Protein AF-V2XIB2-F1 (afdb_monomer_lite)

Foldseek 3Di:
DDPDQQAAEEEEDADPVVLVVVQVCCCVVPVAHEDEEEPPDDPDPVCCCARAAVPVVLDGHRHRYYYYYLQQLACDPPDPDHRVVVVLCVPPSSLVRHPYYHYPPLVQLDPPPDPDDPDDARPDNSSVVCVVVPRPD

Organism: Moniliophthora roreri (strain MCA 2997) (NCBI:txid1381753)

Sequence (137 aa):
MIKTNSDITIIIIPLKRLQYSMKNDILNNYGLQAVIINQDMPWNRKWWNQNLHHITMKQSETAEIVIVTVEQFFRQKGKQMLIQFGELMEERQFMSRILLVVVDKGHMVSTAGILHFRYQKAFCKAYGNLKIIQIQL

Radius of gyration: 16.03 Å; chains: 1; bounding box: 43×31×43 Å

Structure (mmCIF, N/CA/C/O backbone):
data_AF-V2XIB2-F1
#
_entry.id   AF-V2XIB2-F1
#
loop_
_atom_site.group_PDB
_atom_site.id
_atom_site.type_symbol
_atom_site.label_atom_id
_atom_site.label_alt_id
_atom_site.label_comp_id
_atom_site.label_asym_id
_atom_site.label_entity_id
_atom_site.label_seq_id
_atom_site.pdbx_PDB_ins_code
_atom_site.Cartn_x
_atom_site.Cartn_y
_atom_site.Cartn_z
_atom_site.occupancy
_atom_site.B_iso_or_equiv
_atom_site.auth_seq_id
_atom_site.auth_comp_id
_atom_site.auth_asym_id
_atom_site.auth_atom_id
_atom_site.pdbx_PDB_model_num
ATOM 1 N N . MET A 1 1 ? -19.960 1.650 19.400 1.00 35.03 1 MET A N 1
ATOM 2 C CA . MET A 1 1 ? -19.108 0.548 18.903 1.00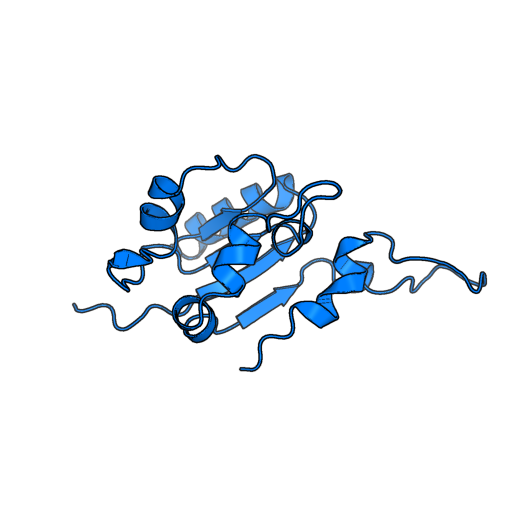 35.03 1 MET A CA 1
ATOM 3 C C . MET A 1 1 ? -17.677 1.060 18.874 1.00 35.03 1 MET A C 1
ATOM 5 O O . MET A 1 1 ? -17.408 1.997 18.135 1.00 35.03 1 MET A O 1
ATOM 9 N N . ILE A 1 2 ? -16.802 0.564 19.748 1.00 34.88 2 ILE A N 1
ATOM 10 C CA . ILE A 1 2 ? -15.399 0.999 19.798 1.00 34.88 2 ILE A CA 1
ATOM 11 C C . ILE A 1 2 ? -14.676 0.239 18.682 1.00 34.88 2 ILE A C 1
ATOM 13 O O . ILE A 1 2 ? -14.546 -0.978 18.776 1.00 34.88 2 ILE A O 1
ATOM 17 N N . LYS A 1 3 ? -14.275 0.926 17.601 1.00 41.59 3 LYS A N 1
ATOM 18 C CA . LYS A 1 3 ? -13.401 0.350 16.565 1.00 41.59 3 LYS A CA 1
ATOM 19 C C . LYS A 1 3 ? -12.055 0.035 17.229 1.00 41.59 3 LYS A C 1
ATOM 21 O O . LYS A 1 3 ? -11.244 0.929 17.454 1.00 41.59 3 LYS A O 1
ATOM 26 N N . THR A 1 4 ? -11.845 -1.220 17.607 1.00 49.31 4 THR A N 1
ATOM 27 C CA . THR A 1 4 ? -10.520 -1.751 17.940 1.00 49.31 4 THR A CA 1
ATOM 28 C C . THR A 1 4 ? -9.653 -1.642 16.688 1.00 49.31 4 THR A C 1
ATOM 30 O O . THR A 1 4 ? -10.140 -2.016 15.626 1.00 49.31 4 THR A O 1
ATOM 33 N N . ASN A 1 5 ? -8.452 -1.053 16.815 1.00 56.59 5 ASN A N 1
ATOM 34 C CA . ASN A 1 5 ? -7.466 -0.771 15.753 1.00 56.59 5 ASN A CA 1
ATOM 35 C C . ASN A 1 5 ? -7.819 -1.384 14.392 1.00 56.59 5 ASN A C 1
ATOM 37 O O . ASN A 1 5 ? -7.641 -2.583 14.212 1.00 56.59 5 ASN A O 1
ATOM 41 N N . SER A 1 6 ? -8.327 -0.580 13.449 1.00 73.50 6 SER A N 1
ATOM 42 C CA . SER A 1 6 ? -8.686 -1.125 12.142 1.00 73.50 6 SER A CA 1
ATOM 43 C C . SER A 1 6 ? -7.417 -1.524 11.401 1.00 73.50 6 SER A C 1
ATOM 45 O O . SER A 1 6 ? -6.522 -0.687 11.192 1.00 73.50 6 SER A O 1
ATOM 47 N N . ASP A 1 7 ? -7.357 -2.794 11.028 1.00 85.75 7 ASP A N 1
ATOM 48 C CA . ASP A 1 7 ? -6.346 -3.326 10.132 1.00 85.75 7 ASP A CA 1
ATOM 49 C C . ASP A 1 7 ? -6.388 -2.581 8.795 1.00 85.75 7 ASP A C 1
ATOM 51 O O . ASP A 1 7 ? -7.433 -2.089 8.355 1.00 85.75 7 ASP A O 1
ATOM 55 N N . ILE A 1 8 ? -5.225 -2.464 8.165 1.00 89.25 8 ILE A N 1
ATOM 56 C CA . ILE A 1 8 ? -5.035 -1.793 6.885 1.00 89.25 8 ILE A CA 1
ATOM 57 C C . ILE A 1 8 ? -4.495 -2.798 5.874 1.00 89.25 8 ILE A C 1
ATOM 59 O O . ILE A 1 8 ? -3.539 -3.530 6.143 1.00 89.25 8 ILE A O 1
ATOM 63 N N . THR A 1 9 ? -5.065 -2.768 4.672 1.00 92.06 9 THR A N 1
ATOM 64 C CA . THR A 1 9 ? -4.484 -3.410 3.490 1.00 92.06 9 THR A CA 1
ATOM 65 C C . THR A 1 9 ? -3.815 -2.368 2.604 1.00 92.06 9 THR A C 1
ATOM 67 O O . THR A 1 9 ? -4.430 -1.368 2.234 1.00 92.06 9 THR A O 1
ATOM 70 N N . ILE A 1 10 ? -2.565 -2.609 2.219 1.00 93.19 10 ILE A N 1
ATOM 71 C CA . ILE A 1 10 ? -1.838 -1.774 1.261 1.00 93.19 10 ILE A CA 1
ATOM 72 C C . ILE A 1 10 ? -1.867 -2.449 -0.109 1.00 93.19 10 ILE A C 1
ATOM 74 O O . ILE A 1 10 ? -1.500 -3.612 -0.237 1.00 93.19 10 ILE A O 1
ATOM 78 N N . ILE A 1 11 ? -2.252 -1.714 -1.149 1.00 94.44 11 ILE A N 1
ATOM 79 C CA . ILE A 1 11 ? -2.214 -2.158 -2.543 1.00 94.44 11 ILE A CA 1
ATOM 80 C C . ILE A 1 11 ? -1.240 -1.265 -3.310 1.00 94.44 11 ILE A C 1
ATOM 82 O O . ILE A 1 11 ? -1.466 -0.065 -3.472 1.00 94.44 11 ILE A O 1
ATOM 86 N N . ILE A 1 12 ? -0.152 -1.849 -3.802 1.00 92.69 12 ILE A N 1
ATOM 87 C CA . ILE A 1 12 ? 0.865 -1.155 -4.590 1.00 92.69 12 ILE A CA 1
ATOM 88 C C . ILE A 1 12 ? 0.481 -1.232 -6.067 1.00 92.69 12 ILE A C 1
ATOM 90 O O . ILE A 1 12 ? 0.368 -2.323 -6.621 1.00 92.69 12 ILE A O 1
ATOM 94 N N . ILE A 1 13 ? 0.297 -0.073 -6.705 1.00 91.81 13 ILE A N 1
ATOM 95 C CA . ILE A 1 13 ? -0.102 0.044 -8.117 1.00 91.81 13 ILE A CA 1
ATOM 96 C C . ILE A 1 13 ? 0.790 1.071 -8.814 1.00 91.81 13 ILE A C 1
ATOM 98 O O . ILE A 1 13 ? 0.949 2.182 -8.306 1.00 91.81 13 ILE A O 1
ATOM 102 N N . PRO A 1 14 ? 1.345 0.767 -10.000 1.00 85.56 14 PRO A N 1
ATOM 103 C CA . PRO A 1 14 ? 2.276 1.673 -10.670 1.00 85.56 14 PRO A CA 1
ATOM 104 C C . PRO A 1 14 ? 1.583 2.852 -11.375 1.00 85.56 14 PRO A C 1
ATOM 106 O O . PRO A 1 14 ? 2.197 3.891 -11.595 1.00 85.56 14 PRO A O 1
ATOM 109 N N . LEU A 1 15 ? 0.312 2.707 -11.765 1.00 88.88 15 LEU A N 1
ATOM 110 C CA . LEU A 1 15 ? -0.397 3.670 -12.612 1.00 88.88 15 LEU A CA 1
ATOM 111 C C . LEU A 1 15 ? -1.516 4.385 -11.854 1.00 88.88 15 LEU A C 1
ATOM 113 O O . LEU A 1 15 ? -2.511 3.768 -11.483 1.00 88.88 15 LEU A O 1
ATOM 117 N N . LYS A 1 16 ? -1.419 5.713 -11.737 1.00 89.06 16 LYS A N 1
ATOM 118 C CA . LYS A 1 16 ? -2.421 6.564 -11.064 1.00 89.06 16 LYS A CA 1
ATOM 119 C C . LYS A 1 16 ? -3.847 6.347 -11.555 1.00 89.06 16 LYS A C 1
ATOM 121 O O . LYS A 1 16 ? -4.763 6.232 -10.753 1.00 89.06 16 LYS A O 1
ATOM 126 N N . ARG A 1 17 ? -4.046 6.258 -12.876 1.00 91.06 17 ARG A N 1
ATOM 127 C CA . ARG A 1 17 ? -5.380 6.044 -13.462 1.00 91.06 17 ARG A CA 1
ATOM 128 C C . ARG A 1 17 ? -6.031 4.762 -12.932 1.00 91.06 17 ARG A C 1
ATOM 130 O O . ARG A 1 17 ? -7.226 4.766 -12.660 1.00 91.06 17 ARG A O 1
ATOM 137 N N . LEU A 1 18 ? -5.241 3.701 -12.742 1.00 91.56 18 LEU A N 1
ATOM 138 C CA . LEU A 1 18 ? -5.725 2.451 -12.153 1.00 91.56 18 LEU A CA 1
ATOM 139 C C . LEU A 1 18 ? -6.059 2.619 -10.669 1.00 91.56 18 LEU A C 1
ATOM 141 O O . LEU A 1 18 ? -7.047 2.052 -10.221 1.00 91.56 18 LEU A O 1
ATOM 145 N N . GLN A 1 19 ? -5.308 3.440 -9.929 1.00 93.19 19 GLN A N 1
ATOM 146 C CA . GLN A 1 19 ? -5.614 3.728 -8.523 1.00 93.19 19 GLN A CA 1
ATOM 147 C C . GLN A 1 19 ? -6.999 4.360 -8.354 1.00 93.19 19 GLN A C 1
ATOM 149 O O . GLN A 1 19 ? -7.762 3.929 -7.496 1.00 93.19 19 GLN A O 1
ATOM 154 N N . TYR A 1 20 ? -7.341 5.353 -9.184 1.00 93.31 20 TYR A N 1
ATOM 155 C CA . TYR A 1 20 ? -8.653 6.010 -9.130 1.00 93.31 20 TYR A CA 1
ATOM 156 C C . TYR A 1 20 ? -9.795 5.070 -9.507 1.00 93.31 20 TYR A C 1
ATOM 158 O O . TYR A 1 20 ? -10.797 5.037 -8.798 1.00 93.31 20 TYR A O 1
ATOM 166 N N . SER A 1 21 ? -9.629 4.286 -10.578 1.00 94.44 21 SER A N 1
ATOM 167 C CA . SER A 1 21 ? -10.619 3.270 -10.955 1.00 94.44 21 SER A CA 1
ATOM 168 C C . SER A 1 21 ? -10.843 2.294 -9.804 1.00 94.44 21 SER A C 1
ATOM 170 O O . SER A 1 21 ? -11.965 2.130 -9.346 1.00 94.44 21 SER A O 1
ATOM 172 N N . MET A 1 22 ? -9.759 1.739 -9.259 1.00 94.81 22 MET A N 1
ATOM 173 C CA . MET A 1 22 ? -9.836 0.737 -8.204 1.00 94.81 22 MET A CA 1
ATOM 174 C C . MET A 1 22 ? -10.415 1.290 -6.905 1.00 94.81 22 MET A C 1
ATOM 176 O O . MET A 1 22 ? -11.207 0.609 -6.268 1.00 94.81 22 MET A O 1
ATOM 180 N N . LYS A 1 23 ? -10.080 2.527 -6.518 1.00 94.62 23 LYS A N 1
ATOM 181 C CA . LYS A 1 23 ? -10.712 3.190 -5.368 1.00 94.62 23 LYS A CA 1
ATOM 182 C C . LYS A 1 23 ? -12.229 3.257 -5.539 1.00 94.62 23 LYS A C 1
ATOM 184 O O . LYS A 1 23 ? -12.955 2.949 -4.597 1.00 94.62 23 LYS A O 1
ATOM 189 N N . ASN A 1 24 ? -12.692 3.679 -6.715 1.00 94.44 24 ASN A N 1
ATOM 190 C CA . ASN A 1 24 ? -14.119 3.789 -6.995 1.00 94.44 24 ASN A CA 1
ATOM 191 C C . ASN A 1 24 ? -14.786 2.411 -6.976 1.00 94.44 24 ASN A C 1
ATOM 193 O O . ASN A 1 24 ? -15.834 2.261 -6.360 1.00 94.44 24 ASN A O 1
ATOM 197 N N . ASP A 1 25 ? -14.155 1.402 -7.576 1.00 95.81 25 ASP A N 1
ATOM 198 C CA . ASP A 1 25 ? -14.669 0.030 -7.583 1.00 95.81 25 ASP A CA 1
ATOM 199 C C . ASP A 1 25 ? -14.733 -0.554 -6.166 1.00 95.81 25 ASP A C 1
ATOM 201 O O . ASP A 1 25 ? -15.720 -1.188 -5.802 1.00 95.81 25 ASP A O 1
ATOM 205 N N . ILE A 1 26 ? -13.715 -0.301 -5.338 1.00 94.19 26 ILE A N 1
ATOM 206 C CA . ILE A 1 26 ? -13.674 -0.739 -3.939 1.00 94.19 26 ILE A CA 1
ATOM 207 C C . ILE A 1 26 ? -14.831 -0.130 -3.142 1.00 94.19 26 ILE A C 1
ATOM 209 O O . ILE A 1 26 ? -15.548 -0.846 -2.441 1.00 94.19 26 ILE A O 1
ATOM 213 N N . LEU A 1 27 ? -15.028 1.182 -3.276 1.00 93.00 27 LEU A N 1
ATOM 214 C CA . LEU A 1 27 ? -16.090 1.890 -2.574 1.00 93.00 27 LEU A CA 1
ATOM 215 C C . LEU A 1 27 ? -17.475 1.435 -3.051 1.00 93.00 27 LEU A C 1
ATOM 217 O O . LEU A 1 27 ? -18.335 1.134 -2.230 1.00 93.00 27 LEU A O 1
ATOM 221 N N . ASN A 1 28 ? -17.685 1.363 -4.365 1.00 95.38 28 ASN A N 1
ATOM 222 C CA . ASN A 1 28 ? -18.995 1.074 -4.945 1.00 95.38 28 ASN A CA 1
ATOM 223 C C . ASN A 1 28 ? -19.417 -0.385 -4.746 1.00 95.38 28 ASN A C 1
ATOM 225 O O . ASN A 1 28 ? -20.590 -0.648 -4.498 1.00 95.38 28 ASN A O 1
ATOM 229 N N . ASN A 1 29 ? -18.475 -1.327 -4.850 1.00 96.44 29 ASN A N 1
ATOM 230 C CA . ASN A 1 29 ? -18.796 -2.754 -4.814 1.00 96.44 29 ASN A CA 1
ATOM 231 C C . ASN A 1 29 ? -18.733 -3.341 -3.400 1.00 96.44 29 ASN A C 1
ATOM 233 O O . ASN A 1 29 ? -19.441 -4.305 -3.121 1.00 96.44 29 ASN A O 1
ATOM 237 N N . TYR A 1 30 ? -17.898 -2.783 -2.514 1.00 92.19 30 TYR A N 1
ATOM 238 C CA . TYR A 1 30 ? -17.655 -3.354 -1.183 1.00 92.19 30 TYR A CA 1
ATOM 239 C C . TYR A 1 30 ? -17.912 -2.379 -0.028 1.00 92.19 30 TYR A C 1
ATOM 241 O O . TYR A 1 30 ? -17.863 -2.791 1.127 1.00 92.19 30 TYR A O 1
ATOM 249 N N . GLY A 1 31 ? -18.172 -1.095 -0.300 1.00 88.88 31 GLY A N 1
ATOM 250 C CA . GLY A 1 31 ? -18.413 -0.087 0.740 1.00 88.88 31 GLY A CA 1
ATOM 251 C C . GLY A 1 31 ? -17.182 0.270 1.582 1.00 88.88 31 GLY A C 1
ATOM 252 O O . GLY A 1 31 ? -17.313 0.995 2.567 1.00 88.88 31 GLY A O 1
ATOM 253 N N . LEU A 1 32 ? -15.997 -0.223 1.208 1.00 89.75 32 LEU A N 1
ATOM 254 C CA . LEU A 1 32 ? -14.758 -0.021 1.957 1.00 89.75 32 LEU A CA 1
ATOM 255 C C . LEU A 1 32 ? -14.146 1.342 1.648 1.00 89.75 32 LEU A C 1
ATOM 257 O O . LEU A 1 32 ? -14.125 1.804 0.501 1.00 89.75 32 LEU A O 1
ATOM 261 N N . GLN A 1 33 ? -13.590 1.975 2.677 1.00 90.12 33 GLN A N 1
ATOM 262 C CA . GLN A 1 33 ? -12.923 3.261 2.511 1.00 90.12 33 GLN A CA 1
ATOM 263 C C . GLN A 1 33 ? -11.482 3.061 2.045 1.00 90.12 33 GLN A C 1
ATOM 265 O O . GLN A 1 33 ? -10.631 2.548 2.777 1.00 90.12 33 GLN A O 1
ATOM 270 N N . ALA A 1 34 ? -11.214 3.505 0.817 1.00 91.56 34 ALA A N 1
ATOM 271 C CA . ALA A 1 34 ? -9.893 3.474 0.212 1.00 91.56 34 ALA A CA 1
ATOM 272 C C . ALA A 1 34 ? -9.328 4.883 0.002 1.00 91.56 34 ALA A C 1
ATOM 274 O O . ALA A 1 34 ? -10.000 5.787 -0.514 1.00 91.56 34 ALA A O 1
ATOM 275 N N . VAL A 1 35 ? -8.050 5.057 0.324 1.00 91.81 35 VAL A N 1
ATOM 276 C CA . VAL A 1 35 ? -7.300 6.270 -0.013 1.00 91.81 35 VAL A CA 1
ATOM 277 C C . VAL A 1 35 ? -6.270 5.988 -1.091 1.00 91.81 35 VAL A C 1
ATOM 279 O O . VAL A 1 35 ? -5.781 4.871 -1.233 1.00 91.81 35 VAL A O 1
ATOM 282 N N . ILE A 1 36 ? -5.937 7.022 -1.856 1.00 92.25 36 ILE A N 1
ATOM 283 C CA . ILE A 1 36 ? -4.918 6.952 -2.900 1.00 92.25 36 ILE A CA 1
ATOM 284 C C . ILE A 1 36 ? -3.708 7.737 -2.427 1.00 92.25 36 ILE A C 1
ATOM 286 O O . ILE A 1 36 ? -3.863 8.850 -1.955 1.00 92.25 36 ILE A O 1
ATOM 290 N N . ILE A 1 37 ? -2.508 7.200 -2.577 1.00 90.81 37 ILE A N 1
ATOM 291 C CA . ILE A 1 37 ? -1.265 7.882 -2.235 1.00 90.81 37 ILE A CA 1
ATOM 292 C C . ILE A 1 37 ? -0.358 7.839 -3.458 1.00 90.81 37 ILE A C 1
ATOM 294 O O . ILE A 1 37 ? 0.066 6.782 -3.927 1.00 90.81 37 ILE A O 1
ATOM 298 N N . ASN A 1 38 ? -0.074 9.009 -4.013 1.00 89.75 38 ASN A N 1
ATOM 299 C CA . ASN A 1 38 ? 0.775 9.166 -5.184 1.00 89.75 38 ASN A CA 1
ATOM 300 C C . ASN A 1 38 ? 1.440 10.551 -5.162 1.00 89.75 38 ASN A C 1
ATOM 302 O O . ASN A 1 38 ? 1.258 11.320 -4.222 1.00 89.75 38 ASN A O 1
ATOM 306 N N . GLN A 1 39 ? 2.215 10.881 -6.197 1.00 82.75 39 GLN A N 1
ATOM 307 C CA . GLN A 1 39 ? 2.977 12.137 -6.252 1.00 82.75 39 GLN A CA 1
ATOM 308 C C . GLN A 1 39 ? 2.121 13.419 -6.230 1.00 82.75 39 GLN A C 1
ATOM 310 O O . GLN A 1 39 ? 2.675 14.488 -5.997 1.00 82.75 39 GLN A O 1
ATOM 315 N N . ASP A 1 40 ? 0.816 13.330 -6.508 1.00 83.19 40 ASP A N 1
ATOM 316 C CA . ASP A 1 40 ? -0.085 14.489 -6.537 1.00 83.19 40 ASP A CA 1
ATOM 317 C C . ASP A 1 40 ? -0.702 14.760 -5.156 1.00 83.19 40 ASP A C 1
ATOM 319 O O . ASP A 1 40 ? -1.439 15.733 -4.988 1.00 83.19 40 ASP A O 1
ATOM 323 N N . MET A 1 41 ? -0.427 13.908 -4.159 1.00 77.25 41 MET A N 1
ATOM 324 C CA . MET A 1 41 ? -0.936 14.121 -2.812 1.00 77.25 41 MET A CA 1
ATOM 325 C C . MET A 1 41 ? -0.285 15.350 -2.162 1.00 77.25 41 MET A C 1
ATOM 327 O O . MET A 1 41 ? 0.937 15.519 -2.230 1.00 77.25 41 MET A O 1
ATOM 331 N N . PRO A 1 42 ? -1.082 16.219 -1.514 1.00 68.06 42 PRO A N 1
ATOM 332 C CA . PRO A 1 42 ? -0.562 17.412 -0.875 1.00 68.06 42 PRO A CA 1
ATOM 333 C C . PRO A 1 42 ? 0.323 17.036 0.314 1.00 68.06 42 PRO A C 1
ATOM 335 O O . PRO A 1 42 ? -0.013 16.154 1.106 1.00 68.06 42 PRO A O 1
ATOM 338 N N . TRP A 1 43 ? 1.417 17.780 0.492 1.00 67.62 43 TRP A N 1
ATOM 339 C CA . TRP A 1 43 ? 2.308 17.667 1.650 1.00 67.62 43 TRP A CA 1
ATOM 340 C C . TRP A 1 43 ? 1.655 18.274 2.904 1.00 67.62 43 TRP A C 1
ATOM 342 O O . TRP A 1 43 ? 2.122 19.262 3.464 1.00 67.62 43 TRP A O 1
ATOM 352 N N . ASN A 1 44 ? 0.522 17.728 3.339 1.00 77.56 44 ASN A N 1
ATOM 353 C CA . ASN A 1 44 ? -0.262 18.284 4.436 1.00 77.56 44 ASN A CA 1
ATOM 354 C C . ASN A 1 44 ? -0.476 17.243 5.531 1.00 77.56 44 ASN A C 1
ATOM 356 O O . ASN A 1 44 ? -1.335 16.375 5.413 1.00 77.56 44 ASN A O 1
ATOM 360 N N . ARG A 1 45 ? 0.247 17.385 6.646 1.00 74.88 45 ARG A N 1
ATOM 361 C CA . ARG A 1 45 ? 0.130 16.494 7.812 1.00 74.88 45 ARG A CA 1
ATOM 362 C C . ARG A 1 45 ? -1.305 16.382 8.340 1.00 74.88 45 ARG A C 1
ATOM 364 O O . ARG A 1 45 ? -1.702 15.313 8.789 1.00 74.88 45 ARG A O 1
ATOM 371 N N . LYS A 1 46 ? -2.104 17.452 8.239 1.00 79.81 46 LYS A N 1
ATOM 372 C CA . LYS A 1 46 ? -3.520 17.433 8.631 1.00 79.81 46 LYS A CA 1
ATOM 373 C C . LYS A 1 46 ? -4.319 16.435 7.790 1.00 79.81 46 LYS A C 1
ATOM 375 O O . LYS A 1 46 ? -5.160 15.736 8.337 1.00 79.81 46 LYS A O 1
ATOM 380 N N . TRP A 1 47 ? -4.018 16.329 6.496 1.00 82.25 47 TRP A N 1
ATOM 381 C CA . TRP A 1 47 ? -4.681 15.379 5.603 1.00 82.25 47 TRP A CA 1
ATOM 382 C C . TRP A 1 47 ? -4.390 13.930 6.014 1.00 82.25 47 TRP A C 1
ATOM 384 O O . TRP A 1 47 ? -5.322 13.151 6.175 1.00 82.25 47 TRP A O 1
ATOM 394 N N . TRP A 1 48 ? -3.127 13.586 6.281 1.00 79.38 48 TRP A N 1
ATOM 395 C CA . TRP A 1 48 ? -2.723 12.242 6.726 1.00 79.38 48 TRP A CA 1
ATOM 396 C C . TRP A 1 48 ? -3.363 11.832 8.047 1.00 79.38 48 TRP A C 1
ATOM 398 O O . TRP A 1 48 ? -3.867 10.717 8.188 1.00 79.38 48 TRP A O 1
ATOM 408 N N . ASN A 1 49 ? -3.392 12.778 8.980 1.00 78.06 49 ASN A N 1
ATOM 409 C CA . ASN A 1 49 ? -4.038 12.622 10.269 1.00 78.06 49 ASN A CA 1
ATOM 410 C C . ASN A 1 49 ? -5.542 12.330 10.131 1.00 78.06 49 ASN A C 1
ATOM 412 O O . ASN A 1 49 ? -6.048 11.493 10.865 1.00 78.06 49 ASN A O 1
ATOM 416 N N . GLN A 1 50 ? -6.224 12.983 9.183 1.00 78.44 50 GLN A N 1
ATOM 417 C CA . GLN A 1 50 ? -7.669 12.844 8.939 1.00 78.44 50 GLN A CA 1
ATOM 418 C C . GLN A 1 50 ? -8.061 11.659 8.045 1.00 78.44 50 GLN A C 1
ATOM 420 O O . GLN A 1 50 ? -9.224 11.283 8.001 1.00 78.44 50 GLN A O 1
ATOM 425 N N . ASN A 1 51 ? -7.138 11.131 7.240 1.00 79.00 51 ASN A N 1
ATOM 426 C CA . ASN A 1 51 ? -7.478 10.155 6.197 1.00 79.00 51 ASN A CA 1
ATOM 427 C C . ASN A 1 51 ? -6.804 8.796 6.399 1.00 79.00 51 ASN A C 1
ATOM 429 O O . ASN A 1 51 ? -7.184 7.845 5.726 1.00 79.00 51 ASN A O 1
ATOM 433 N N . LEU A 1 52 ? -5.805 8.677 7.281 1.00 78.12 52 LEU A N 1
ATOM 434 C CA . LEU A 1 52 ? -5.017 7.446 7.394 1.00 78.12 52 LEU A CA 1
ATOM 435 C C . LEU A 1 52 ? -4.670 7.069 8.836 1.00 78.12 52 LEU A C 1
ATOM 437 O O . LEU A 1 52 ? -5.003 5.981 9.321 1.00 78.12 52 LEU A O 1
ATOM 441 N N . HIS A 1 53 ? -3.947 7.953 9.520 1.00 72.88 53 HIS A N 1
ATOM 442 C CA . HIS A 1 53 ? -3.415 7.668 10.841 1.00 72.88 53 HIS A CA 1
ATOM 443 C C . HIS A 1 53 ? -3.130 8.957 11.596 1.00 72.88 53 HIS A C 1
ATOM 445 O O . HIS A 1 53 ? -2.275 9.753 11.202 1.00 72.88 53 HIS A O 1
ATOM 451 N N . HIS A 1 54 ? -3.820 9.138 12.719 1.00 70.62 54 HIS A N 1
ATOM 452 C CA . HIS A 1 54 ? -3.596 10.284 13.580 1.00 70.62 54 HIS A CA 1
ATOM 453 C C . HIS A 1 54 ? -2.412 10.016 14.517 1.00 70.62 54 HIS A C 1
ATOM 455 O O . HIS A 1 54 ? -2.598 9.528 15.634 1.00 70.62 54 HIS A O 1
ATOM 461 N N . ILE A 1 55 ? -1.197 10.368 14.078 1.00 62.34 55 ILE A N 1
ATOM 462 C CA . ILE A 1 55 ? 0.067 10.077 14.790 1.00 62.34 55 ILE A CA 1
ATOM 463 C C . ILE A 1 55 ? 0.011 10.533 16.260 1.00 62.34 55 ILE A C 1
ATOM 465 O O . ILE A 1 55 ? 0.388 9.801 17.170 1.00 62.34 55 ILE A O 1
ATOM 469 N N . THR A 1 56 ? -0.520 11.732 16.523 1.00 59.41 56 THR A N 1
ATOM 470 C CA . THR A 1 56 ? -0.536 12.321 17.874 1.00 59.41 56 THR A CA 1
ATOM 471 C C . THR A 1 56 ? -1.568 11.680 18.803 1.00 59.41 56 THR A C 1
ATOM 473 O O . THR A 1 56 ? -1.344 11.601 20.007 1.00 59.41 56 THR A O 1
ATOM 476 N N . MET A 1 57 ? -2.705 11.232 18.261 1.00 59.44 57 MET A N 1
ATOM 477 C CA . MET A 1 57 ? -3.793 10.649 19.069 1.00 59.44 57 MET A CA 1
ATOM 478 C C . MET A 1 57 ? -3.757 9.122 19.068 1.00 59.44 57 MET A C 1
ATOM 480 O O . MET A 1 57 ? -4.549 8.506 19.773 1.00 59.44 57 MET A O 1
ATOM 484 N N . LYS A 1 58 ? -2.831 8.514 18.311 1.00 57.16 58 LYS A N 1
ATOM 485 C CA . LYS A 1 58 ? -2.670 7.060 18.179 1.00 57.16 58 LYS A CA 1
ATOM 486 C C . LYS A 1 58 ? -3.966 6.367 17.747 1.00 57.16 58 LYS A C 1
ATOM 488 O O . LYS A 1 58 ? -4.248 5.251 18.169 1.00 57.16 58 LYS A O 1
ATOM 493 N N . GLN A 1 59 ? -4.772 7.050 16.934 1.00 61.25 59 GLN A N 1
ATOM 494 C CA . GLN A 1 59 ? -6.077 6.562 16.502 1.00 61.25 59 GLN A CA 1
ATOM 495 C C . GLN A 1 59 ? -6.061 6.134 15.036 1.00 61.25 59 GLN A C 1
ATOM 497 O O . GLN A 1 59 ? -5.400 6.717 14.169 1.00 61.25 59 GLN A O 1
ATOM 502 N N . SER A 1 60 ? -6.788 5.048 14.808 1.00 58.41 60 SER A N 1
ATOM 503 C CA . SER A 1 60 ? -7.089 4.464 13.514 1.00 58.41 60 SER A CA 1
ATOM 504 C C . SER A 1 60 ? -8.237 5.258 12.894 1.00 58.41 60 SER A C 1
ATOM 506 O O . SER A 1 60 ? -9.349 5.268 13.416 1.00 58.41 60 SER A O 1
ATOM 508 N N . GLU A 1 61 ? -7.937 5.977 11.815 1.00 66.56 61 GLU A N 1
ATOM 509 C CA . GLU A 1 61 ? -8.941 6.706 11.042 1.00 66.56 61 GLU A CA 1
ATOM 510 C C . GLU A 1 61 ? -9.399 5.902 9.819 1.00 66.56 61 GLU A C 1
ATOM 512 O O . GLU A 1 61 ? -8.879 4.826 9.524 1.00 66.56 61 GLU A O 1
ATOM 517 N N . THR A 1 62 ? -10.437 6.436 9.174 1.00 66.94 62 THR A N 1
ATOM 518 C CA . THR A 1 62 ? -11.419 5.824 8.262 1.00 66.94 62 THR A CA 1
ATOM 519 C C . THR A 1 62 ? -10.930 4.845 7.192 1.00 66.94 62 THR A C 1
ATOM 521 O O . THR A 1 62 ? -11.737 4.013 6.787 1.00 66.94 62 THR A O 1
ATOM 524 N N . ALA A 1 63 ? -9.678 4.907 6.738 1.00 80.62 63 ALA A N 1
ATOM 525 C CA . ALA A 1 63 ? -9.195 4.089 5.630 1.00 80.62 63 ALA A CA 1
ATOM 526 C C . ALA A 1 63 ? -8.863 2.645 6.039 1.00 80.62 63 ALA A C 1
ATOM 528 O O . ALA A 1 63 ? -8.013 2.392 6.895 1.00 80.62 63 ALA A O 1
ATOM 529 N N . GLU A 1 64 ? -9.496 1.701 5.352 1.00 89.12 64 GLU A N 1
ATOM 530 C CA . GLU A 1 64 ? -9.235 0.260 5.450 1.00 89.12 64 GLU A CA 1
ATOM 531 C C . GLU A 1 64 ? -8.266 -0.191 4.351 1.00 89.12 64 GLU A C 1
ATOM 533 O O . GLU A 1 64 ? -7.518 -1.158 4.513 1.00 89.12 64 GLU A O 1
ATOM 538 N N . ILE A 1 65 ? -8.250 0.536 3.227 1.00 92.38 65 ILE A N 1
ATOM 539 C CA . ILE A 1 65 ? -7.412 0.230 2.071 1.00 92.38 65 ILE A CA 1
ATOM 540 C C . ILE A 1 65 ? -6.571 1.446 1.683 1.00 92.38 65 ILE A C 1
ATOM 542 O O . ILE A 1 65 ? -7.057 2.571 1.546 1.00 92.38 65 ILE A O 1
ATOM 546 N N . VAL A 1 66 ? -5.287 1.202 1.451 1.00 93.25 66 VAL A N 1
ATOM 547 C CA . VAL A 1 66 ? -4.317 2.205 1.022 1.00 93.25 66 VAL A CA 1
ATOM 548 C C . VAL A 1 66 ? -3.774 1.817 -0.339 1.00 93.25 66 VAL A C 1
ATOM 550 O O . VAL A 1 66 ? -3.002 0.873 -0.466 1.00 93.25 66 VAL A O 1
ATOM 553 N N . ILE A 1 67 ? -4.165 2.557 -1.368 1.00 94.81 67 ILE A N 1
ATOM 554 C CA . ILE A 1 67 ? -3.714 2.339 -2.739 1.00 94.81 67 ILE A CA 1
ATOM 555 C C . ILE A 1 67 ? -2.558 3.290 -3.019 1.00 94.81 67 ILE A C 1
ATOM 557 O O . ILE A 1 67 ? -2.752 4.501 -3.069 1.00 94.81 67 ILE A O 1
ATOM 561 N N . VAL A 1 68 ? -1.355 2.772 -3.224 1.00 92.88 68 VAL A N 1
ATOM 562 C CA . VAL A 1 68 ? -0.136 3.587 -3.217 1.00 92.88 68 VAL A CA 1
ATOM 563 C C . VAL A 1 68 ? 0.751 3.321 -4.428 1.00 92.88 68 VAL A C 1
ATOM 565 O O . VAL A 1 68 ? 0.798 2.200 -4.936 1.00 92.88 68 VAL A O 1
ATOM 568 N N . THR A 1 69 ? 1.440 4.349 -4.939 1.00 90.62 69 THR A N 1
ATOM 569 C CA . THR A 1 69 ? 2.500 4.119 -5.933 1.00 90.62 69 THR A CA 1
ATOM 570 C C . THR A 1 69 ? 3.795 3.723 -5.240 1.00 90.62 69 THR A C 1
ATOM 572 O O . THR A 1 69 ? 4.127 4.214 -4.163 1.00 90.62 69 THR A O 1
ATOM 575 N N . VAL A 1 70 ? 4.557 2.836 -5.872 1.00 86.00 70 VAL A N 1
ATOM 576 C CA . VAL A 1 70 ? 5.780 2.263 -5.296 1.00 8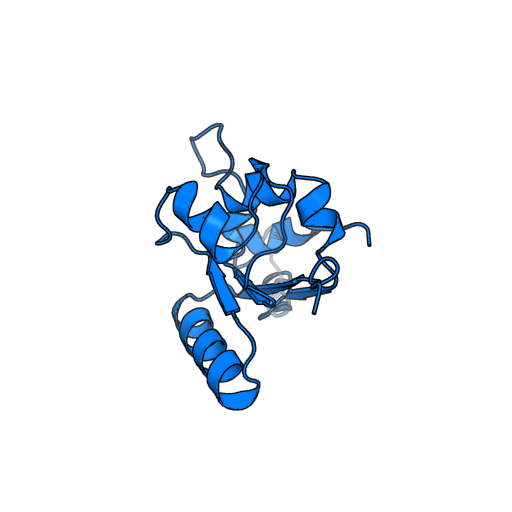6.00 70 VAL A CA 1
ATOM 577 C C . VAL A 1 70 ? 6.832 3.328 -4.939 1.00 86.00 70 VAL A C 1
ATOM 579 O O . VAL A 1 70 ? 7.632 3.145 -4.028 1.00 86.00 70 VAL A O 1
ATOM 582 N N . GLU A 1 71 ? 6.823 4.473 -5.619 1.00 85.38 71 GLU A N 1
ATOM 583 C CA . GLU A 1 71 ? 7.753 5.575 -5.380 1.00 85.38 71 GLU A CA 1
ATOM 584 C C . GLU A 1 71 ? 7.548 6.211 -4.005 1.00 85.38 71 GLU A C 1
ATOM 586 O O . GLU A 1 71 ? 8.509 6.717 -3.437 1.00 85.38 71 GLU A O 1
ATOM 591 N N . GLN A 1 72 ? 6.329 6.160 -3.459 1.00 86.00 72 GLN A N 1
ATOM 592 C CA . GLN A 1 72 ? 5.972 6.783 -2.179 1.00 86.00 72 GLN A CA 1
ATOM 593 C C . GLN A 1 72 ? 6.655 6.119 -0.978 1.00 86.00 72 GLN A C 1
ATOM 595 O O . GLN A 1 72 ? 6.764 6.739 0.075 1.00 86.00 72 GLN A O 1
ATOM 600 N N . PHE A 1 73 ? 7.151 4.891 -1.142 1.00 82.31 73 PHE A N 1
ATOM 601 C CA . PHE A 1 73 ? 7.920 4.181 -0.120 1.00 82.31 73 PHE A CA 1
ATOM 602 C C . PHE A 1 73 ? 9.381 4.635 -0.042 1.00 82.31 73 PHE A C 1
ATOM 604 O O . PHE A 1 73 ? 10.069 4.336 0.930 1.00 82.31 73 PHE A O 1
ATOM 611 N N . PHE A 1 74 ? 9.890 5.320 -1.069 1.00 78.81 74 PHE A N 1
ATOM 612 C CA . PHE A 1 74 ? 11.311 5.626 -1.192 1.00 78.81 74 PHE A CA 1
ATOM 613 C C . PHE A 1 74 ? 11.590 7.126 -1.086 1.00 78.81 74 PHE A C 1
ATOM 615 O O . PHE A 1 74 ? 10.727 7.975 -1.301 1.00 78.81 74 PHE A O 1
ATOM 622 N N . ARG A 1 75 ? 12.845 7.469 -0.775 1.00 69.00 75 ARG A N 1
ATOM 623 C CA . ARG A 1 75 ? 13.314 8.863 -0.763 1.00 69.00 75 ARG A CA 1
ATOM 624 C C . ARG A 1 75 ? 13.266 9.462 -2.170 1.00 69.00 75 ARG A C 1
ATOM 626 O O . ARG A 1 75 ? 13.664 8.812 -3.142 1.00 69.00 75 ARG A O 1
ATOM 633 N N . GLN A 1 76 ? 12.858 10.727 -2.284 1.00 64.06 76 GLN A N 1
ATOM 634 C CA . GLN A 1 76 ? 13.012 11.469 -3.539 1.00 64.06 76 GLN A CA 1
ATOM 635 C C . GLN A 1 76 ? 14.500 11.658 -3.856 1.00 64.06 76 GLN A C 1
ATOM 637 O O . GLN A 1 76 ? 15.289 12.060 -3.002 1.00 64.06 76 GLN A O 1
ATOM 642 N N . LYS A 1 77 ? 14.899 11.415 -5.110 1.00 51.66 77 LYS A N 1
ATOM 643 C CA . LYS A 1 77 ? 16.268 11.707 -5.562 1.00 51.66 77 LYS A CA 1
ATOM 644 C C . LYS A 1 77 ? 16.606 13.181 -5.322 1.00 51.66 77 LYS A C 1
ATOM 646 O O . LYS A 1 77 ? 15.891 14.057 -5.794 1.00 51.66 77 LYS A O 1
ATOM 651 N N . GLY A 1 78 ? 17.717 13.434 -4.630 1.00 49.56 78 GLY A N 1
ATOM 652 C CA . GLY A 1 78 ? 18.223 14.785 -4.359 1.00 49.56 78 GLY A CA 1
ATOM 653 C C . GLY A 1 78 ? 17.651 15.458 -3.107 1.00 49.56 78 GLY A C 1
ATOM 654 O O . GLY A 1 78 ? 18.087 16.555 -2.777 1.00 49.56 78 GLY A O 1
ATOM 655 N N . LYS A 1 79 ? 16.731 14.812 -2.379 1.00 51.56 79 LYS A N 1
ATOM 656 C CA . LYS A 1 79 ? 16.269 15.267 -1.061 1.00 51.56 79 LYS A CA 1
ATOM 657 C C . LYS A 1 79 ? 16.607 14.208 -0.011 1.00 51.56 79 LYS A C 1
ATOM 659 O O . LYS A 1 79 ? 16.429 13.017 -0.243 1.00 51.56 79 LYS A O 1
ATOM 664 N N . GLN A 1 80 ? 17.114 14.639 1.145 1.00 45.19 80 GLN A N 1
ATOM 665 C CA . GLN A 1 80 ? 17.430 13.740 2.266 1.00 45.19 80 GLN A CA 1
ATOM 666 C C . GLN A 1 80 ? 16.174 13.151 2.934 1.00 45.19 80 GLN A C 1
ATOM 668 O O . GLN A 1 80 ? 16.277 12.140 3.625 1.00 45.19 80 GLN A O 1
ATOM 673 N N . MET A 1 81 ? 15.007 13.756 2.699 1.00 52.91 81 MET A N 1
ATOM 674 C CA . MET A 1 81 ? 13.743 13.431 3.357 1.00 52.91 81 MET A CA 1
ATOM 675 C C . MET A 1 81 ? 12.982 12.323 2.610 1.00 52.91 81 MET A C 1
ATOM 677 O O . MET A 1 81 ? 12.926 12.309 1.374 1.00 52.91 81 MET A O 1
ATOM 681 N N . LEU A 1 82 ? 12.418 11.380 3.366 1.00 57.22 82 LEU A N 1
ATOM 682 C CA . LEU A 1 82 ? 11.469 10.393 2.851 1.00 57.22 82 LEU A CA 1
ATOM 683 C C . LEU A 1 82 ? 10.212 11.106 2.340 1.00 57.22 82 LEU A C 1
ATOM 685 O O . LEU A 1 82 ? 9.886 12.209 2.770 1.00 57.22 82 LEU A O 1
ATOM 689 N N . ILE A 1 83 ? 9.511 10.495 1.386 1.00 72.75 83 ILE A N 1
ATOM 690 C CA . ILE A 1 83 ? 8.155 10.941 1.053 1.00 72.75 83 ILE A CA 1
ATOM 691 C C . ILE A 1 83 ? 7.255 10.561 2.239 1.00 72.75 83 ILE A C 1
ATOM 693 O O . ILE A 1 83 ? 7.498 9.534 2.863 1.00 72.75 83 ILE A O 1
ATOM 697 N N . GLN A 1 84 ? 6.238 11.367 2.560 1.00 76.38 84 GLN A N 1
ATOM 698 C CA . GLN A 1 84 ? 5.417 11.229 3.779 1.00 76.38 84 GLN A CA 1
ATOM 699 C C . GLN A 1 84 ? 4.900 9.808 4.049 1.00 76.38 84 GLN A C 1
ATOM 701 O O . GLN A 1 84 ? 4.808 9.398 5.201 1.00 76.38 84 GLN A O 1
ATOM 706 N N . PHE A 1 85 ? 4.598 9.031 3.004 1.00 84.69 85 PHE A N 1
ATOM 707 C CA . PHE A 1 85 ? 4.221 7.633 3.190 1.00 84.69 85 PHE A CA 1
ATOM 708 C C . PHE A 1 85 ? 5.382 6.760 3.671 1.00 84.69 85 PHE A C 1
ATOM 710 O O . PHE A 1 85 ? 5.202 5.963 4.579 1.00 84.69 85 PHE A O 1
ATOM 717 N N . GLY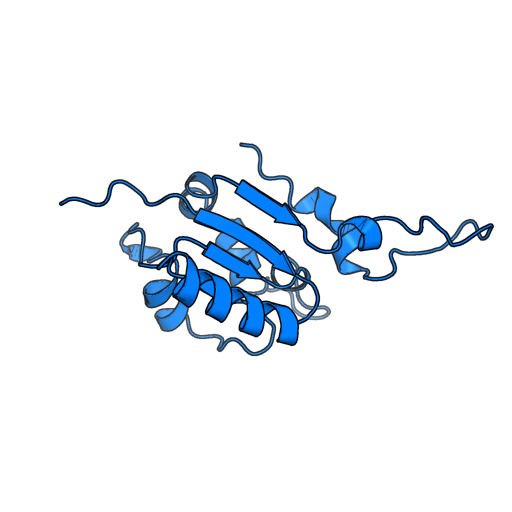 A 1 86 ? 6.577 6.933 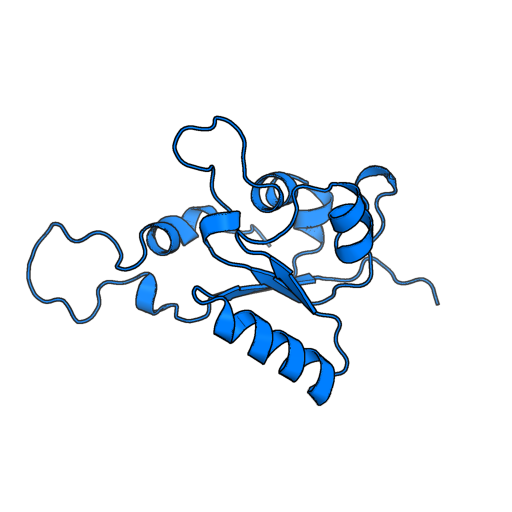3.108 1.00 83.69 86 GLY A N 1
ATOM 718 C CA . GLY A 1 86 ? 7.796 6.290 3.591 1.00 83.69 86 GLY A CA 1
ATOM 719 C C . GLY A 1 86 ? 8.114 6.648 5.044 1.00 83.69 86 GLY A C 1
ATOM 720 O O . GLY A 1 86 ? 8.475 5.757 5.798 1.00 83.69 86 GLY A O 1
ATOM 721 N N . GLU A 1 87 ? 7.910 7.905 5.461 1.00 81.25 87 GLU A N 1
ATOM 722 C CA . GLU A 1 87 ? 8.030 8.299 6.881 1.00 81.25 87 GLU A CA 1
ATOM 723 C C . GLU A 1 87 ? 7.016 7.549 7.750 1.00 81.25 87 GLU A C 1
ATOM 725 O O . GLU A 1 87 ? 7.347 7.037 8.814 1.00 81.25 87 GLU A O 1
ATOM 730 N N . LEU A 1 88 ? 5.779 7.420 7.273 1.00 82.12 88 LEU A N 1
ATOM 731 C CA . LEU A 1 88 ? 4.738 6.704 7.996 1.00 82.12 88 LEU A CA 1
ATOM 732 C C . LEU A 1 88 ? 5.003 5.193 8.095 1.00 82.12 88 LEU A C 1
ATOM 734 O O . LEU A 1 88 ? 4.633 4.571 9.086 1.00 82.12 88 LEU A O 1
ATOM 738 N N . MET A 1 89 ? 5.672 4.604 7.105 1.00 83.69 89 MET A N 1
ATOM 739 C CA . MET A 1 89 ? 6.124 3.209 7.147 1.00 83.69 89 MET A CA 1
ATOM 740 C C . MET A 1 89 ? 7.243 2.973 8.179 1.00 83.69 89 MET A C 1
ATOM 742 O O . MET A 1 89 ? 7.506 1.825 8.529 1.00 83.69 89 MET A O 1
ATOM 746 N N . GLU A 1 90 ? 7.889 4.022 8.700 1.00 83.06 90 GLU A N 1
ATOM 747 C CA . GLU A 1 90 ? 8.819 3.911 9.836 1.00 83.06 90 GLU A CA 1
ATOM 748 C C . GLU A 1 90 ? 8.084 3.939 11.194 1.00 83.06 90 GLU A C 1
ATOM 750 O O . GLU A 1 90 ? 8.634 3.517 12.215 1.00 83.06 90 GLU A O 1
ATOM 755 N N . GLU A 1 91 ? 6.816 4.367 11.229 1.00 82.06 91 GLU A N 1
ATOM 756 C CA . GLU A 1 91 ? 6.019 4.435 12.455 1.00 82.06 91 GLU A CA 1
ATOM 757 C C . GLU A 1 91 ? 5.521 3.047 12.875 1.00 82.06 91 GLU A C 1
ATOM 759 O O . GLU A 1 91 ? 4.599 2.471 12.289 1.00 82.06 91 GLU A O 1
ATOM 764 N N . ARG A 1 92 ? 6.084 2.520 13.969 1.00 82.94 92 ARG A N 1
ATOM 765 C CA . ARG A 1 92 ? 5.791 1.166 14.479 1.00 82.94 92 ARG A CA 1
ATOM 766 C C . ARG A 1 92 ? 4.296 0.890 14.675 1.00 82.94 92 ARG A C 1
ATOM 768 O O . ARG A 1 92 ? 3.849 -0.226 14.438 1.00 82.94 92 ARG A O 1
ATOM 775 N N . GLN A 1 93 ? 3.532 1.888 15.117 1.00 81.06 93 GLN A N 1
ATOM 776 C CA . GLN A 1 93 ? 2.089 1.748 15.349 1.00 81.06 93 GLN A CA 1
ATOM 777 C C . GLN A 1 93 ? 1.290 1.656 14.053 1.00 81.06 93 GLN A C 1
ATOM 779 O O . GLN A 1 93 ? 0.305 0.923 13.983 1.00 81.06 93 GLN A O 1
ATOM 784 N N . PHE A 1 94 ? 1.707 2.398 13.028 1.00 83.62 94 PHE A N 1
ATOM 785 C CA . PHE A 1 94 ? 1.109 2.276 11.710 1.00 83.62 94 PHE A CA 1
ATOM 786 C C . PHE A 1 94 ? 1.437 0.904 11.119 1.00 83.62 94 PHE A C 1
ATOM 788 O O . PHE A 1 94 ? 0.529 0.189 10.704 1.00 83.62 94 PHE A O 1
ATOM 795 N N . MET A 1 95 ? 2.705 0.495 11.199 1.00 85.69 95 MET A N 1
ATOM 796 C CA . MET A 1 95 ? 3.171 -0.808 10.725 1.00 85.69 95 MET A CA 1
ATOM 797 C C . MET A 1 95 ? 2.440 -1.982 11.378 1.00 85.69 95 MET A C 1
ATOM 799 O O . MET A 1 95 ? 2.033 -2.901 10.677 1.00 85.69 95 MET A O 1
ATOM 803 N N . SER A 1 96 ? 2.185 -1.926 12.690 1.00 84.38 96 SER A N 1
ATOM 804 C CA . SER A 1 96 ? 1.447 -2.984 13.398 1.00 84.38 96 SER A CA 1
ATOM 805 C C . SER A 1 96 ? -0.016 -3.134 12.971 1.00 84.38 96 SER A C 1
ATOM 807 O O . SER A 1 96 ? -0.659 -4.095 13.372 1.00 84.38 96 SER A O 1
ATOM 809 N N . ARG A 1 97 ? -0.562 -2.176 12.210 1.00 84.31 97 ARG A N 1
ATOM 810 C CA . ARG A 1 97 ? -1.919 -2.255 11.648 1.00 84.31 97 ARG A CA 1
ATOM 811 C C . ARG A 1 97 ? -1.932 -2.838 10.241 1.00 84.31 97 ARG A C 1
ATOM 813 O O . ARG A 1 97 ? -3.008 -3.096 9.715 1.00 84.31 97 ARG A O 1
ATOM 820 N N . ILE A 1 98 ? -0.780 -2.970 9.585 1.00 87.75 98 ILE A N 1
ATOM 821 C CA . ILE A 1 98 ? -0.741 -3.466 8.214 1.00 87.75 98 ILE A CA 1
ATOM 822 C C . ILE A 1 98 ? -0.900 -4.980 8.260 1.00 87.75 98 ILE A C 1
ATOM 824 O O . ILE A 1 98 ? 0.013 -5.696 8.654 1.00 87.75 98 ILE A O 1
ATOM 828 N N . LEU A 1 99 ? -2.067 -5.451 7.834 1.00 89.06 99 LEU A N 1
ATOM 829 C CA . LEU A 1 99 ? -2.393 -6.872 7.786 1.00 89.06 99 LEU A CA 1
ATOM 830 C C . LEU A 1 99 ? -1.878 -7.519 6.499 1.00 89.06 99 LEU A C 1
ATOM 832 O O . LEU A 1 99 ? -1.425 -8.660 6.497 1.00 89.06 99 LEU A O 1
ATOM 836 N N . LEU A 1 100 ? -1.980 -6.793 5.384 1.00 89.12 100 LEU A N 1
ATOM 837 C CA . LEU A 1 100 ? -1.713 -7.333 4.058 1.00 89.12 100 LEU A CA 1
ATOM 838 C C . LEU A 1 100 ? -1.096 -6.278 3.142 1.00 89.12 100 LEU A C 1
ATOM 840 O O . LEU A 1 100 ? -1.552 -5.135 3.083 1.00 89.12 100 LEU A O 1
ATOM 844 N N . VAL A 1 101 ? -0.097 -6.701 2.366 1.00 90.56 101 VAL A N 1
ATOM 845 C CA . VAL A 1 101 ? 0.452 -5.933 1.245 1.00 90.56 101 VAL A CA 1
ATOM 846 C C . VAL A 1 101 ? 0.230 -6.708 -0.045 1.00 90.56 101 VAL A C 1
ATOM 848 O O . VAL A 1 101 ? 0.708 -7.829 -0.205 1.00 90.56 101 VAL A O 1
ATOM 851 N N . VAL A 1 102 ? -0.475 -6.088 -0.983 1.00 91.75 102 VAL A N 1
ATOM 852 C CA . VAL A 1 102 ? -0.736 -6.606 -2.324 1.00 91.75 102 VAL A CA 1
ATOM 853 C C . VAL A 1 102 ? 0.095 -5.816 -3.325 1.00 91.75 102 VAL A C 1
ATOM 855 O O . VAL A 1 102 ? 0.098 -4.587 -3.307 1.00 91.75 102 VAL A O 1
ATOM 858 N N . VAL A 1 103 ? 0.783 -6.510 -4.229 1.00 89.75 103 VAL A N 1
ATOM 859 C CA . VAL A 1 103 ? 1.553 -5.888 -5.313 1.00 89.75 103 VAL A CA 1
ATOM 860 C C . VAL A 1 103 ? 0.857 -6.171 -6.640 1.00 89.75 103 VAL A C 1
ATOM 862 O O . VAL A 1 103 ? 0.935 -7.287 -7.157 1.00 89.75 103 VAL A O 1
ATOM 865 N N . ASP A 1 104 ? 0.190 -5.165 -7.210 1.00 89.62 104 ASP A N 1
ATOM 866 C CA . ASP A 1 104 ? -0.309 -5.258 -8.584 1.00 89.62 104 ASP A CA 1
ATOM 867 C C . ASP A 1 104 ? 0.867 -5.179 -9.570 1.00 89.62 104 ASP A C 1
ATOM 869 O O . ASP A 1 104 ? 1.917 -4.597 -9.290 1.00 89.62 104 ASP A O 1
ATOM 873 N N . LYS A 1 105 ? 0.703 -5.791 -10.745 1.00 85.19 105 LYS A N 1
ATOM 874 C CA . LYS A 1 105 ? 1.731 -5.856 -11.795 1.00 85.19 105 LYS A CA 1
ATOM 875 C C . LYS A 1 105 ? 3.071 -6.389 -11.277 1.00 85.19 105 LYS A C 1
ATOM 877 O O . LYS A 1 105 ? 4.124 -5.925 -11.700 1.00 85.19 105 LYS A O 1
ATOM 882 N N . GLY A 1 106 ? 3.044 -7.422 -10.429 1.00 80.19 106 GLY A N 1
ATOM 883 C CA . GLY A 1 106 ? 4.251 -8.062 -9.882 1.00 80.19 106 GLY A CA 1
ATOM 884 C C . GLY A 1 106 ? 5.268 -8.520 -10.941 1.00 80.19 106 GLY A C 1
ATOM 885 O O . GLY A 1 106 ? 6.463 -8.572 -10.664 1.00 80.19 106 GLY A O 1
ATOM 886 N N . HIS A 1 107 ? 4.842 -8.742 -12.190 1.00 79.56 107 HIS A N 1
ATOM 887 C CA . HIS A 1 107 ? 5.751 -8.975 -13.315 1.00 79.56 107 HIS A CA 1
ATOM 888 C C . HIS A 1 107 ? 6.719 -7.809 -13.580 1.00 79.56 107 HIS A C 1
ATOM 890 O O . HIS A 1 107 ? 7.730 -8.029 -14.223 1.00 79.56 107 HIS A O 1
ATOM 896 N N . MET A 1 108 ? 6.480 -6.598 -13.066 1.00 75.44 108 MET A N 1
ATOM 897 C CA . MET A 1 108 ? 7.418 -5.468 -13.152 1.00 75.44 108 MET A CA 1
ATOM 898 C C . MET A 1 108 ? 8.658 -5.625 -12.256 1.00 75.44 108 MET A C 1
ATOM 900 O O . MET A 1 108 ? 9.628 -4.883 -12.430 1.00 75.44 108 MET A O 1
ATOM 904 N N . VAL A 1 109 ? 8.636 -6.566 -11.303 1.00 72.94 109 VAL A N 1
ATOM 905 C CA . VAL A 1 109 ? 9.790 -6.919 -10.455 1.00 72.94 109 VAL A CA 1
ATOM 906 C C . VAL A 1 109 ? 10.842 -7.687 -11.255 1.00 72.94 109 VAL A C 1
ATOM 908 O O . VAL A 1 109 ? 12.038 -7.522 -11.024 1.00 72.94 109 VAL A O 1
ATOM 911 N N . SER A 1 110 ? 10.400 -8.510 -12.207 1.00 64.56 110 SER A N 1
ATOM 912 C CA . SER A 1 110 ? 11.254 -9.366 -13.026 1.00 64.56 110 SER A CA 1
ATOM 913 C C . SER A 1 110 ? 11.316 -8.854 -14.462 1.00 64.56 110 SER A C 1
ATOM 915 O O . SER A 1 110 ? 10.351 -8.327 -14.997 1.00 64.56 110 SER A O 1
ATOM 917 N N . THR A 1 111 ? 12.443 -9.041 -15.136 1.00 58.09 111 THR A N 1
ATOM 918 C CA . THR A 1 111 ? 12.565 -8.809 -16.583 1.00 58.09 111 THR A CA 1
ATOM 919 C C . THR A 1 111 ? 12.162 -10.040 -17.405 1.00 58.09 111 THR A C 1
ATOM 921 O O . THR A 1 111 ? 12.588 -10.172 -18.551 1.00 58.09 111 THR A O 1
ATOM 924 N N . ALA A 1 112 ? 11.375 -10.969 -16.843 1.00 46.38 112 ALA A N 1
ATOM 925 C CA . ALA A 1 112 ? 10.987 -12.213 -17.511 1.00 46.38 112 ALA A CA 1
ATOM 926 C C . ALA A 1 112 ? 10.365 -11.936 -18.895 1.00 46.38 112 ALA A C 1
ATOM 928 O O . ALA A 1 112 ? 9.309 -11.318 -19.001 1.00 46.38 112 ALA A O 1
ATOM 929 N N . GLY A 1 113 ? 11.062 -12.375 -19.951 1.00 46.16 113 GLY A N 1
ATOM 930 C CA . GLY A 1 113 ? 10.742 -12.093 -21.357 1.00 46.16 113 GLY A CA 1
ATOM 931 C C . GLY 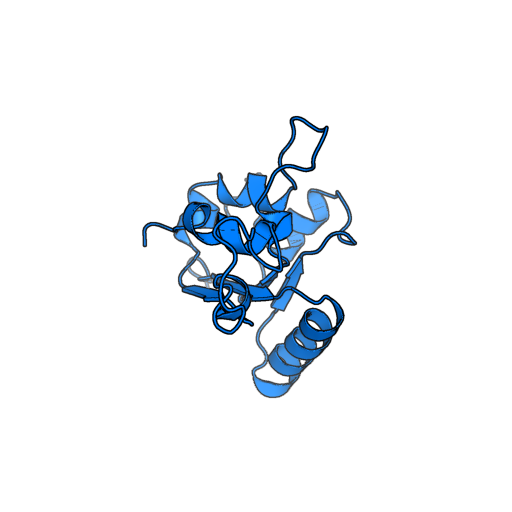A 1 113 ? 11.806 -11.272 -22.099 1.00 46.16 113 GLY A C 1
ATOM 932 O O . GLY A 1 113 ? 11.825 -11.279 -23.327 1.00 46.16 113 GLY A O 1
ATOM 933 N N . ILE A 1 114 ? 12.741 -10.628 -21.392 1.00 50.62 114 ILE A N 1
ATOM 934 C CA . ILE A 1 114 ? 13.893 -9.957 -22.004 1.00 50.62 114 ILE A CA 1
ATOM 935 C C . ILE A 1 114 ? 15.074 -10.933 -22.038 1.00 50.62 114 ILE A C 1
ATOM 937 O O . ILE A 1 114 ? 15.856 -11.048 -21.093 1.00 50.62 114 ILE A O 1
ATOM 941 N N . LEU A 1 115 ? 15.180 -11.684 -23.133 1.00 40.97 115 LEU A N 1
ATOM 942 C CA . LEU A 1 115 ? 16.333 -12.534 -23.421 1.00 40.97 115 LEU A CA 1
ATOM 943 C C . LEU A 1 115 ? 17.637 -11.701 -23.439 1.00 40.97 115 LEU A C 1
ATOM 945 O O . LEU A 1 115 ? 17.757 -10.712 -24.154 1.00 40.97 115 LEU A O 1
ATOM 949 N N . HIS A 1 116 ? 18.648 -12.198 -22.720 1.00 39.97 116 HIS A N 1
ATOM 950 C CA . HIS A 1 116 ? 20.059 -12.164 -23.135 1.00 39.97 116 HIS A CA 1
ATOM 951 C C . HIS A 1 116 ? 20.916 -10.887 -23.039 1.00 39.97 116 HIS A C 1
ATOM 953 O O . HIS A 1 116 ? 21.948 -10.825 -23.699 1.00 39.97 116 HIS A O 1
ATOM 959 N N . PHE A 1 117 ? 20.661 -9.940 -22.133 1.00 45.94 117 PHE A N 1
ATOM 960 C CA . PHE A 1 117 ? 21.732 -9.000 -21.750 1.00 45.94 117 PHE A CA 1
ATOM 961 C C . PHE A 1 117 ? 21.886 -8.914 -20.235 1.00 45.94 117 PHE A C 1
ATOM 963 O O . PHE A 1 117 ? 20.984 -8.481 -19.525 1.00 45.94 117 PHE A O 1
ATOM 970 N N . ARG A 1 118 ? 23.064 -9.335 -19.751 1.00 44.69 118 ARG A N 1
ATOM 971 C CA . ARG A 1 118 ? 23.488 -9.514 -18.345 1.00 44.69 118 ARG A CA 1
ATOM 972 C C . ARG A 1 118 ? 23.469 -8.241 -17.463 1.00 44.69 118 ARG A C 1
ATOM 974 O O . ARG A 1 118 ? 24.142 -8.202 -16.442 1.00 44.69 118 ARG A O 1
ATOM 981 N N . TYR A 1 119 ? 22.712 -7.205 -17.826 1.00 50.56 119 TYR A N 1
ATOM 982 C CA . TYR A 1 119 ? 22.743 -5.880 -17.194 1.00 50.56 119 TYR A CA 1
ATOM 983 C C . TYR A 1 119 ? 21.410 -5.117 -17.259 1.00 50.56 119 TYR A C 1
ATOM 985 O O . TYR A 1 119 ? 21.411 -3.906 -17.486 1.00 50.56 119 TYR A O 1
ATOM 993 N N . GLN A 1 120 ? 20.255 -5.762 -17.086 1.00 52.41 120 GLN A N 1
ATOM 994 C CA . GLN A 1 120 ? 18.985 -5.033 -17.197 1.00 52.41 120 GLN A CA 1
ATOM 995 C C . GLN A 1 120 ? 18.296 -4.816 -15.849 1.00 52.41 120 GLN A C 1
ATOM 997 O O . GLN A 1 120 ? 17.840 -5.735 -15.179 1.00 52.41 120 GLN A O 1
ATOM 1002 N N . LYS A 1 121 ? 18.278 -3.535 -15.461 1.00 55.09 121 LYS A N 1
ATOM 1003 C CA . LYS A 1 121 ? 17.536 -2.968 -14.330 1.00 55.09 121 LYS A CA 1
ATOM 1004 C C . LYS A 1 121 ? 16.041 -3.264 -14.515 1.00 55.09 121 LYS A C 1
ATOM 1006 O O . LYS A 1 121 ? 15.573 -3.283 -15.649 1.00 55.09 121 LYS A O 1
ATOM 1011 N N . ALA A 1 122 ? 15.301 -3.442 -13.417 1.00 58.88 122 ALA A N 1
ATOM 1012 C CA . ALA A 1 122 ? 13.845 -3.609 -13.455 1.00 58.88 122 ALA A CA 1
ATOM 1013 C C . ALA A 1 122 ? 13.176 -2.536 -14.336 1.00 58.88 122 ALA A C 1
ATOM 1015 O O . ALA A 1 122 ? 13.591 -1.370 -14.305 1.00 58.88 122 ALA A O 1
ATOM 1016 N N . PHE A 1 123 ? 12.141 -2.928 -15.095 1.00 63.47 123 PHE A N 1
ATOM 1017 C CA . PHE A 1 123 ? 11.406 -2.039 -16.008 1.00 63.47 123 PHE A CA 1
ATOM 1018 C C . PHE A 1 123 ? 10.903 -0.789 -15.274 1.00 63.47 123 PHE A C 1
ATOM 1020 O O . PHE A 1 123 ? 11.104 0.336 -15.729 1.00 63.47 123 PHE A O 1
ATOM 1027 N N . CYS A 1 124 ? 10.367 -0.984 -14.065 1.00 69.25 124 CYS A N 1
ATOM 1028 C CA . CYS A 1 124 ? 10.222 0.077 -13.081 1.00 69.25 124 CYS A CA 1
ATOM 1029 C C . CYS A 1 124 ? 11.301 -0.070 -12.001 1.00 69.25 124 CYS A C 1
ATOM 1031 O O . CYS A 1 124 ? 11.286 -1.011 -11.207 1.00 69.25 124 CYS A O 1
ATOM 1033 N N . LYS A 1 125 ? 12.234 0.887 -11.938 1.00 71.56 125 LYS A N 1
ATOM 1034 C CA . LYS A 1 125 ? 13.359 0.849 -10.984 1.00 71.56 125 LYS A CA 1
ATOM 1035 C C . LYS A 1 125 ? 12.902 0.732 -9.528 1.00 71.56 125 LYS A C 1
ATOM 1037 O O . LYS A 1 125 ? 13.581 0.086 -8.742 1.00 71.56 125 LYS A O 1
ATOM 1042 N N . ALA A 1 126 ? 11.768 1.338 -9.180 1.00 74.62 126 ALA A N 1
ATOM 1043 C CA . ALA A 1 126 ? 11.223 1.286 -7.830 1.00 74.62 126 ALA A CA 1
ATOM 1044 C C . ALA A 1 126 ? 10.638 -0.099 -7.481 1.00 74.62 126 ALA A C 1
ATOM 1046 O O . ALA A 1 126 ? 10.799 -0.546 -6.350 1.00 74.62 126 ALA A O 1
ATOM 1047 N N . TYR A 1 127 ? 10.073 -0.836 -8.448 1.00 76.00 127 TYR A N 1
ATOM 1048 C CA . TYR A 1 127 ? 9.615 -2.222 -8.235 1.00 76.00 127 TYR A CA 1
ATOM 1049 C C . TYR A 1 127 ? 10.769 -3.180 -7.934 1.00 76.00 127 TYR A C 1
ATOM 1051 O O . TYR A 1 127 ? 10.626 -4.076 -7.107 1.00 76.00 127 TYR A O 1
ATOM 1059 N N . GLY A 1 128 ? 11.941 -2.955 -8.535 1.00 72.38 128 GLY A N 1
ATOM 1060 C CA . GLY A 1 128 ? 13.153 -3.718 -8.211 1.00 72.38 128 GLY A CA 1
ATOM 1061 C C . GLY A 1 128 ? 13.589 -3.596 -6.743 1.00 72.38 128 GLY A C 1
ATOM 1062 O O . GLY A 1 128 ? 14.329 -4.443 -6.2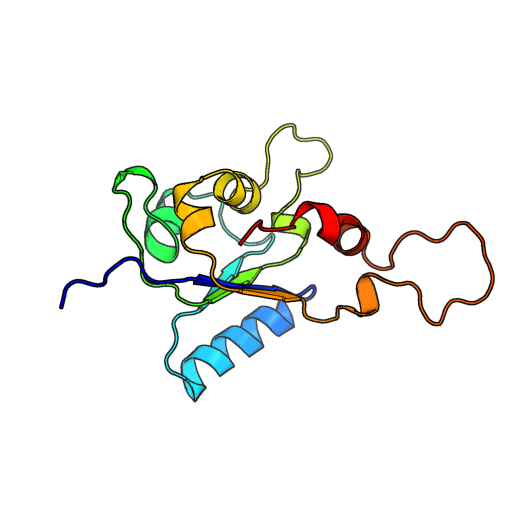53 1.00 72.38 128 GLY A O 1
ATOM 1063 N N . ASN A 1 129 ? 13.095 -2.581 -6.026 1.00 73.69 129 ASN A N 1
ATOM 1064 C CA . ASN A 1 129 ? 13.406 -2.329 -4.622 1.00 73.69 129 ASN A CA 1
ATOM 1065 C C . ASN A 1 129 ? 12.313 -2.826 -3.658 1.00 73.69 129 ASN A C 1
ATOM 1067 O O . ASN A 1 129 ? 12.424 -2.587 -2.458 1.00 73.69 129 ASN A O 1
ATOM 1071 N N . LEU A 1 130 ? 11.281 -3.538 -4.134 1.00 75.94 130 LEU A N 1
ATOM 1072 C CA . LEU A 1 130 ? 10.179 -4.020 -3.284 1.00 75.94 130 LEU A CA 1
ATOM 1073 C C . LEU A 1 130 ? 10.631 -4.954 -2.151 1.00 75.94 130 LEU A C 1
ATOM 1075 O O . LEU A 1 130 ? 9.964 -5.017 -1.126 1.00 75.94 130 LEU A O 1
ATOM 1079 N N . LYS A 1 131 ? 11.798 -5.606 -2.273 1.00 72.44 131 LYS A N 1
ATOM 1080 C CA . LYS A 1 131 ? 12.406 -6.387 -1.178 1.00 72.44 131 LYS A CA 1
ATOM 1081 C C . LYS A 1 131 ? 12.629 -5.553 0.096 1.00 72.44 131 LYS A C 1
ATOM 1083 O O . LYS A 1 131 ? 12.605 -6.106 1.186 1.00 72.44 131 LYS A O 1
ATOM 1088 N N . ILE A 1 132 ? 12.828 -4.240 -0.033 1.00 65.75 132 ILE A N 1
ATOM 1089 C CA . ILE A 1 132 ? 13.009 -3.322 1.103 1.00 65.75 132 ILE A CA 1
ATOM 1090 C C . ILE A 1 132 ? 11.690 -3.120 1.867 1.00 65.75 132 ILE A C 1
ATOM 1092 O O . ILE A 1 132 ? 11.709 -2.853 3.061 1.00 65.75 132 ILE A O 1
ATOM 1096 N N . ILE A 1 133 ? 10.547 -3.303 1.201 1.00 66.69 133 ILE A N 1
ATOM 1097 C CA . ILE A 1 133 ? 9.196 -3.139 1.761 1.00 66.69 133 ILE A CA 1
ATOM 1098 C C . ILE A 1 133 ? 8.720 -4.461 2.407 1.00 66.69 133 ILE A C 1
ATOM 1100 O O . ILE A 1 133 ? 7.529 -4.691 2.584 1.00 66.69 133 ILE A O 1
ATOM 1104 N N . GLN A 1 134 ? 9.641 -5.366 2.768 1.00 62.41 134 GLN A N 1
ATOM 1105 C CA . GLN A 1 134 ? 9.298 -6.562 3.537 1.00 62.41 134 GLN A CA 1
ATOM 1106 C C . GLN A 1 134 ? 8.801 -6.155 4.925 1.00 62.41 134 GLN A C 1
ATOM 1108 O O . GLN A 1 134 ? 9.581 -5.878 5.834 1.00 62.41 134 GLN A O 1
ATOM 1113 N N . ILE A 1 135 ? 7.480 -6.135 5.071 1.00 58.28 135 ILE A N 1
ATOM 1114 C CA . ILE A 1 135 ? 6.818 -6.044 6.364 1.00 58.28 135 ILE A CA 1
ATOM 1115 C C . ILE A 1 135 ? 7.016 -7.396 7.043 1.00 58.28 135 ILE A C 1
ATOM 1117 O O . ILE A 1 135 ? 6.587 -8.425 6.520 1.00 58.28 135 ILE A O 1
ATOM 1121 N N . GLN A 1 136 ? 7.725 -7.399 8.170 1.00 47.75 136 GLN A N 1
ATOM 1122 C CA . GLN A 1 136 ? 7.738 -8.545 9.071 1.00 47.75 136 GLN A CA 1
ATOM 1123 C C . GLN A 1 136 ? 6.369 -8.577 9.753 1.00 47.75 136 GLN A C 1
ATOM 1125 O O . GLN A 1 136 ? 6.122 -7.778 10.654 1.00 47.75 136 GLN A O 1
ATOM 1130 N N . LEU A 1 137 ? 5.472 -9.412 9.225 1.00 39.09 137 LEU A N 1
ATOM 1131 C CA . LEU A 1 137 ? 4.190 -9.738 9.850 1.00 39.09 137 LEU A CA 1
ATOM 1132 C C . LEU A 1 137 ? 4.415 -10.617 11.084 1.00 39.09 137 LEU A C 1
ATOM 1134 O O . LEU A 1 137 ? 5.286 -11.516 11.002 1.00 39.09 137 LEU A O 1
#

pLDDT: mean 75.5, std 16.31, range [34.88, 96.44]

InterPro domains:
  IPR027417 P-loop containing nucleoside triphosphate hydrolase [G3DSA:3.40.50.300] (1-137)

Secondary structure (DSSP, 8-state):
-------EEEEE-S-HHHHHHHHHHHHHHH---EEEESTTS---HHHHHHHTEETTTTEE-S-SEEEE-GGGGSBPTT-SSBPHHHHHTT-HHHHTTEEEEEETTGGGGS-TT--S-TT---SSTTGGGGGGG----